Protein AF-A0A223HCK5-F1 (afdb_monomer_lite)

Structure (mmCIF, N/CA/C/O backbone):
data_AF-A0A223HCK5-F1
#
_entry.id   AF-A0A223HCK5-F1
#
loop_
_atom_site.group_PDB
_atom_site.id
_atom_site.type_symbol
_atom_site.label_atom_id
_atom_site.label_alt_id
_atom_site.label_comp_id
_atom_site.label_asym_id
_atom_site.label_entity_id
_atom_site.label_seq_id
_atom_site.pdbx_PDB_ins_code
_atom_site.Cartn_x
_atom_site.Cartn_y
_atom_site.Cartn_z
_atom_site.occupancy
_atom_site.B_iso_or_equiv
_atom_site.auth_seq_id
_atom_site.auth_comp_id
_atom_site.auth_asym_id
_atom_site.auth_atom_id
_atom_site.pdbx_PDB_model_num
ATOM 1 N N . MET A 1 1 ? -8.482 -4.041 61.193 1.00 43.25 1 MET A N 1
ATOM 2 C CA . MET A 1 1 ? -8.713 -4.843 59.970 1.00 43.25 1 MET A CA 1
ATOM 3 C C . MET A 1 1 ? -9.793 -4.177 59.094 1.00 43.25 1 MET A C 1
ATOM 5 O O . MET A 1 1 ? -10.849 -4.738 58.926 1.00 43.25 1 MET A O 1
ATOM 9 N N . PHE A 1 2 ? -9.598 -2.956 58.570 1.00 38.91 2 PHE A N 1
ATOM 10 C CA . PHE A 1 2 ? -10.594 -2.290 57.687 1.00 38.91 2 PHE A CA 1
ATOM 11 C C . PHE A 1 2 ? -9.933 -1.208 56.811 1.00 38.91 2 PHE A C 1
ATOM 13 O O . PHE A 1 2 ? -10.370 -0.066 56.746 1.00 38.91 2 PHE A O 1
ATOM 20 N N . ARG A 1 3 ? -8.793 -1.529 56.185 1.00 45.56 3 ARG A N 1
ATOM 21 C CA . ARG A 1 3 ? -7.992 -0.539 55.431 1.00 45.56 3 ARG A CA 1
ATOM 22 C C . ARG A 1 3 ? -7.698 -0.934 53.981 1.00 45.56 3 ARG A C 1
ATOM 24 O O . ARG A 1 3 ? -6.902 -0.275 53.324 1.00 45.56 3 ARG A O 1
ATOM 31 N N . PHE A 1 4 ? -8.357 -1.988 53.489 1.00 46.00 4 PHE A N 1
ATOM 32 C CA . PHE A 1 4 ? -8.118 -2.560 52.158 1.00 46.00 4 PHE A CA 1
ATOM 33 C C . PHE A 1 4 ? -9.303 -2.430 51.189 1.00 46.00 4 PHE A C 1
ATOM 35 O O . PHE A 1 4 ? -9.084 -2.378 49.985 1.00 46.00 4 PHE A O 1
ATOM 42 N N . THR A 1 5 ? -10.539 -2.289 51.673 1.00 52.75 5 THR A N 1
ATOM 43 C CA . THR A 1 5 ? -11.741 -2.233 50.818 1.00 52.75 5 THR A CA 1
ATOM 44 C C . THR A 1 5 ? -11.886 -0.915 50.045 1.00 52.75 5 THR A C 1
ATOM 46 O O . THR A 1 5 ? -12.276 -0.932 48.883 1.00 52.75 5 THR A O 1
ATOM 49 N N . CYS A 1 6 ? -11.499 0.224 50.634 1.00 55.03 6 CYS A N 1
ATOM 50 C CA . CYS A 1 6 ? -11.640 1.547 50.001 1.00 55.03 6 CYS A CA 1
ATOM 51 C C . CYS A 1 6 ? -10.656 1.774 48.832 1.00 55.03 6 CYS A C 1
ATOM 53 O O . CYS A 1 6 ? -11.017 2.349 47.809 1.00 55.03 6 CYS A O 1
ATOM 55 N N . LYS A 1 7 ? -9.424 1.249 48.938 1.00 57.59 7 LYS A N 1
ATOM 56 C CA . LYS A 1 7 ? -8.410 1.337 47.869 1.00 57.59 7 LYS A CA 1
ATOM 57 C C . LYS A 1 7 ? -8.812 0.557 46.619 1.00 57.59 7 LYS A C 1
ATOM 59 O O . LYS A 1 7 ? -8.595 1.033 45.515 1.00 57.59 7 LYS A O 1
ATOM 64 N N . ILE A 1 8 ? -9.397 -0.626 46.806 1.00 64.44 8 ILE A N 1
ATOM 65 C CA . ILE A 1 8 ? -9.822 -1.491 45.703 1.00 64.44 8 ILE A CA 1
ATOM 66 C C . ILE A 1 8 ? -10.963 -0.820 44.929 1.00 64.44 8 ILE A C 1
ATOM 68 O O . ILE A 1 8 ? -10.876 -0.701 43.714 1.00 64.44 8 ILE A O 1
ATOM 72 N N . LEU A 1 9 ? -11.973 -0.291 45.627 1.00 65.62 9 LEU A N 1
ATOM 73 C CA . LEU A 1 9 ? -13.097 0.419 45.004 1.00 65.62 9 LEU A CA 1
ATOM 74 C C . LEU A 1 9 ? -12.658 1.666 44.218 1.00 65.62 9 LEU A C 1
ATOM 76 O O . LEU A 1 9 ? -13.144 1.884 43.112 1.00 65.62 9 LEU A O 1
ATOM 80 N N . PHE A 1 10 ? -11.701 2.441 44.739 1.00 71.12 10 PHE A N 1
ATOM 81 C CA . PHE A 1 10 ? -11.151 3.606 44.036 1.00 71.12 10 PHE A CA 1
ATOM 82 C C . PHE A 1 10 ? -10.394 3.215 42.758 1.00 71.12 10 PHE A C 1
ATOM 84 O O . PHE A 1 10 ? -10.569 3.844 41.717 1.00 71.12 10 PHE A O 1
ATOM 91 N N . SER A 1 11 ? -9.601 2.140 42.813 1.00 68.69 11 SER A N 1
ATOM 92 C CA . SER A 1 11 ? -8.880 1.632 41.643 1.00 68.69 11 SER A CA 1
ATOM 93 C C . SER A 1 11 ? -9.815 1.093 40.560 1.00 68.69 11 SER A C 1
ATOM 95 O O . SER A 1 11 ? -9.562 1.342 39.387 1.00 68.69 11 SER A O 1
ATOM 97 N N . ILE A 1 12 ? -10.894 0.392 40.934 1.00 70.69 12 ILE A N 1
ATOM 98 C CA . ILE A 1 12 ? -11.888 -0.130 39.977 1.00 70.69 12 ILE A CA 1
ATOM 99 C C . ILE A 1 12 ? -12.657 1.021 39.306 1.00 70.69 12 ILE A C 1
ATOM 101 O O . ILE A 1 12 ? -12.966 0.960 38.120 1.00 70.69 12 ILE A O 1
ATOM 105 N N . PHE A 1 13 ? -12.948 2.089 40.053 1.00 70.12 13 PHE A N 1
ATOM 106 C CA . PHE A 1 13 ? -13.595 3.283 39.509 1.00 70.12 13 PHE A CA 1
ATOM 107 C C . PHE A 1 13 ? -12.676 4.023 38.526 1.00 70.12 13 PHE A C 1
ATOM 109 O O . PHE A 1 13 ? -13.110 4.413 37.445 1.00 70.12 13 PHE A O 1
ATOM 116 N N . LEU A 1 14 ? -11.387 4.153 38.858 1.00 65.81 14 LEU A N 1
ATOM 117 C CA . LEU A 1 14 ? -10.400 4.792 37.989 1.00 65.81 14 LEU A CA 1
ATOM 118 C C . LEU A 1 14 ? -10.166 3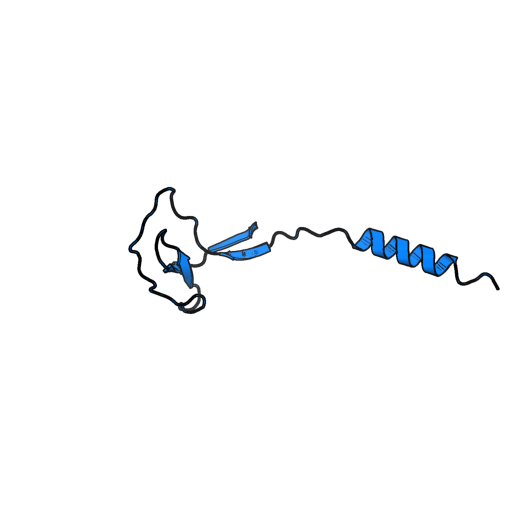.996 36.696 1.00 65.81 14 LEU A C 1
ATOM 120 O O . LEU A 1 14 ? -10.072 4.595 35.629 1.00 65.81 14 LEU A O 1
ATOM 124 N N . THR A 1 15 ? -10.126 2.660 36.757 1.00 68.38 15 THR A N 1
ATOM 125 C CA . THR A 1 15 ? -10.035 1.836 35.542 1.00 68.38 15 THR A CA 1
ATOM 126 C C . THR A 1 15 ? -11.289 1.955 34.681 1.00 68.38 15 THR A C 1
ATOM 128 O O . THR A 1 15 ? -11.160 2.085 33.469 1.00 68.38 15 THR A O 1
ATOM 131 N N . PHE A 1 16 ? -12.492 1.996 35.265 1.00 65.00 16 PHE A N 1
ATOM 132 C CA . PHE A 1 16 ? -13.733 2.229 34.511 1.00 65.00 16 PHE A CA 1
ATOM 133 C C . PHE A 1 16 ? -13.730 3.561 33.744 1.00 65.00 16 PHE A C 1
ATOM 135 O O . PHE A 1 16 ? -14.164 3.594 32.597 1.00 65.00 16 PHE A O 1
ATOM 142 N N . LEU A 1 17 ? -13.204 4.637 34.340 1.00 64.81 17 LEU A N 1
ATOM 143 C CA . LEU A 1 17 ? -13.121 5.951 33.688 1.00 64.81 17 LEU A CA 1
ATOM 144 C C . LEU A 1 17 ? -12.026 6.041 32.610 1.00 64.81 17 LEU A C 1
ATOM 146 O O . LEU A 1 17 ? -12.146 6.856 31.703 1.00 64.81 17 LEU A O 1
ATOM 150 N N . VAL A 1 18 ? -10.968 5.226 32.692 1.00 64.88 18 VAL A N 1
ATOM 151 C CA . VAL A 1 18 ? -9.865 5.208 31.704 1.00 64.88 18 VAL A CA 1
ATOM 152 C C . VAL A 1 18 ? -10.187 4.336 30.483 1.00 64.88 18 VAL A C 1
ATOM 154 O O . VAL A 1 18 ? -9.574 4.507 29.434 1.00 64.88 18 VAL A O 1
ATOM 157 N N . ASN A 1 19 ? -11.185 3.451 30.568 1.00 61.06 19 ASN A N 1
ATOM 158 C CA . ASN A 1 19 ? -11.645 2.638 29.434 1.00 61.06 19 ASN A CA 1
ATOM 159 C C . ASN A 1 19 ? -12.507 3.417 28.423 1.00 61.06 19 ASN A C 1
ATOM 161 O O . ASN A 1 19 ? -13.205 2.800 27.622 1.00 61.06 19 ASN A O 1
ATOM 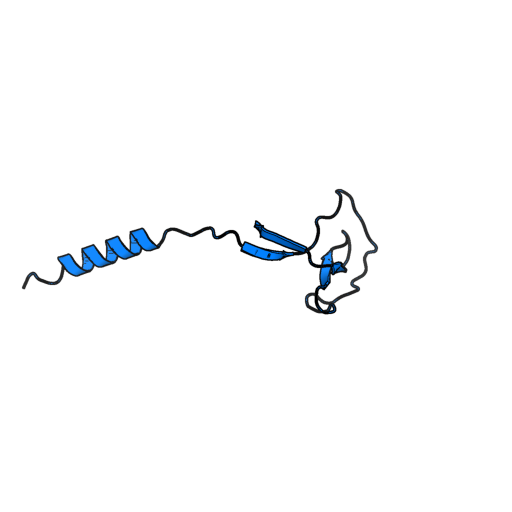165 N N . THR A 1 20 ? -12.476 4.756 28.426 1.00 59.47 20 THR A N 1
ATOM 166 C CA . THR A 1 20 ? -12.994 5.524 27.293 1.00 59.47 20 THR A CA 1
ATOM 167 C C . THR A 1 20 ? -12.183 5.136 26.065 1.00 59.47 20 THR A C 1
ATOM 169 O O . THR A 1 20 ? -11.025 5.527 25.922 1.00 59.47 20 THR A O 1
ATOM 172 N N . GLU A 1 21 ? -12.785 4.325 25.207 1.00 62.53 21 GLU A N 1
ATOM 173 C CA . GLU A 1 21 ? -12.327 4.027 23.863 1.00 62.53 21 GLU A CA 1
ATOM 174 C C . GLU A 1 21 ? -12.151 5.346 23.109 1.00 62.53 21 GLU A C 1
ATOM 176 O O . GLU A 1 21 ? -13.085 5.935 22.566 1.00 62.53 21 GLU A O 1
ATOM 181 N N . VAL A 1 22 ? -10.921 5.863 23.143 1.00 61.41 22 VAL A N 1
ATOM 182 C CA . VAL A 1 22 ? -10.497 6.948 22.273 1.00 61.41 22 VAL A CA 1
ATOM 183 C C . VAL A 1 22 ? -10.582 6.357 20.874 1.00 61.41 22 VAL A C 1
ATOM 185 O O . VAL A 1 22 ? -9.668 5.664 20.430 1.00 61.41 22 VAL A O 1
ATOM 188 N N . SER A 1 23 ? -11.702 6.587 20.189 1.00 61.78 23 SER A N 1
ATOM 189 C CA . SER A 1 23 ? -11.782 6.457 18.736 1.00 61.78 23 SER A CA 1
ATOM 190 C C . SER A 1 23 ? -10.899 7.558 18.161 1.00 61.78 23 SER A C 1
ATOM 192 O O . SER A 1 23 ? -11.359 8.621 17.754 1.00 61.78 23 SER A O 1
ATOM 194 N N . GLY A 1 24 ? -9.588 7.357 18.285 1.00 60.22 24 GLY A N 1
ATOM 195 C CA . GLY A 1 24 ? -8.590 8.203 17.677 1.00 60.22 24 GLY A CA 1
ATOM 196 C C . GLY A 1 24 ? -8.765 8.060 16.182 1.00 60.22 24 GLY A C 1
ATOM 197 O O . GLY A 1 24 ? -8.732 6.944 15.672 1.00 60.22 24 GLY A O 1
ATOM 198 N N . SER A 1 25 ? -8.963 9.184 15.503 1.00 68.06 25 SER A N 1
ATOM 199 C CA . SER A 1 25 ? -8.929 9.241 14.050 1.00 68.06 25 SER A CA 1
ATOM 200 C C . SER A 1 25 ? -7.634 8.585 13.577 1.00 68.06 25 SER A C 1
ATOM 202 O O . SER A 1 25 ? -6.538 9.072 13.887 1.00 68.06 25 SER A O 1
ATOM 204 N N . GLN A 1 26 ? -7.737 7.442 12.909 1.00 74.50 26 GLN A N 1
ATOM 205 C CA . GLN A 1 26 ? -6.567 6.688 12.481 1.00 74.50 26 GLN A CA 1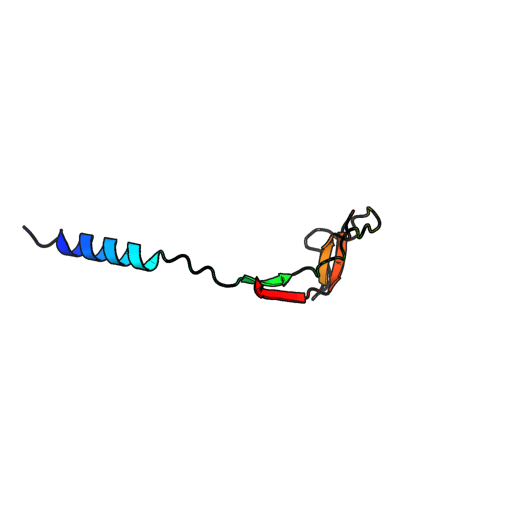
ATOM 206 C C . GLN A 1 26 ? -6.069 7.340 11.187 1.00 74.50 26 GLN A C 1
ATOM 208 O O . GLN A 1 26 ? -6.605 7.135 10.103 1.00 74.50 26 GLN A O 1
ATOM 213 N N . CYS A 1 27 ? -5.053 8.192 11.312 1.00 85.50 27 CYS A N 1
ATOM 214 C CA . CYS A 1 27 ? -4.401 8.816 10.167 1.00 85.50 27 CYS A CA 1
ATOM 215 C C . CYS A 1 27 ? -3.249 7.943 9.662 1.00 85.50 27 CYS A C 1
ATOM 217 O O . CYS A 1 27 ? -2.388 7.525 10.439 1.00 85.50 27 CYS A O 1
ATOM 219 N N . GLY A 1 28 ? -3.204 7.706 8.355 1.00 87.81 28 GLY A N 1
ATOM 220 C CA . GLY A 1 28 ? -2.130 6.957 7.713 1.00 87.81 28 GLY A CA 1
ATOM 221 C C . GLY A 1 28 ? -2.175 7.058 6.193 1.00 87.81 28 GLY A C 1
ATOM 222 O O . GLY A 1 28 ? -3.087 7.649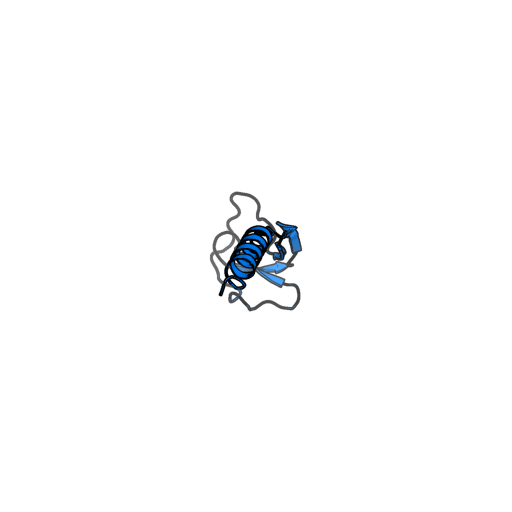 5.612 1.00 87.81 28 GLY A O 1
ATOM 223 N N . TRP A 1 29 ? -1.174 6.471 5.540 1.00 89.12 29 TRP A N 1
ATOM 224 C CA . TRP A 1 29 ? -1.169 6.320 4.089 1.00 89.12 29 TRP A CA 1
ATOM 225 C C . TRP A 1 29 ? -2.216 5.286 3.675 1.00 89.12 29 TRP A C 1
ATOM 227 O O . TRP A 1 29 ? -2.139 4.125 4.077 1.00 89.12 29 TRP A O 1
ATOM 237 N N . GLY A 1 30 ? -3.186 5.719 2.875 1.00 90.44 30 GLY A N 1
ATOM 238 C CA . GLY A 1 30 ? -4.280 4.899 2.371 1.00 90.44 30 GLY A CA 1
ATOM 239 C C . GLY A 1 30 ? -4.362 4.909 0.847 1.00 90.44 30 GLY A C 1
ATOM 240 O O . GLY A 1 30 ? -3.767 5.750 0.164 1.00 90.44 30 GLY A O 1
ATOM 241 N N . CYS A 1 31 ? -5.115 3.951 0.308 1.00 91.06 31 CYS A N 1
ATOM 242 C CA . CYS A 1 31 ? -5.416 3.895 -1.116 1.00 91.06 31 CYS A CA 1
ATOM 243 C C . CYS A 1 31 ? -6.402 5.004 -1.512 1.00 91.06 31 CYS A C 1
ATOM 245 O O . CYS A 1 31 ? -7.372 5.246 -0.788 1.00 91.06 31 CYS A O 1
ATOM 247 N N . PRO A 1 32 ? -6.213 5.653 -2.674 1.00 90.44 32 PRO A N 1
ATOM 248 C CA . PRO A 1 32 ? -7.195 6.594 -3.187 1.00 90.44 32 PRO A CA 1
ATOM 249 C C . PRO A 1 32 ? -8.517 5.879 -3.487 1.00 90.44 32 PRO A C 1
ATOM 251 O O . PRO A 1 32 ? -8.538 4.733 -3.939 1.00 90.44 32 PRO A O 1
ATOM 254 N N . THR A 1 33 ? -9.630 6.573 -3.256 1.00 89.69 33 THR A N 1
ATOM 255 C CA . THR A 1 33 ? -10.958 6.058 -3.604 1.00 89.69 33 THR A CA 1
ATOM 256 C C . THR A 1 33 ? -11.085 5.945 -5.119 1.00 89.69 33 THR A C 1
ATOM 258 O O . THR A 1 33 ? -10.801 6.898 -5.847 1.00 89.69 33 THR A O 1
ATOM 261 N N . LEU A 1 34 ? -11.522 4.782 -5.599 1.00 88.25 34 LEU A N 1
ATOM 262 C CA . LEU A 1 34 ? -11.828 4.597 -7.013 1.00 88.25 34 LEU A CA 1
ATOM 263 C C . LEU A 1 34 ? -13.237 5.115 -7.321 1.00 88.25 34 LEU A C 1
ATOM 265 O O . LEU A 1 34 ? -14.135 4.970 -6.488 1.00 88.25 34 LEU A O 1
ATOM 269 N N . PRO A 1 35 ? -13.463 5.672 -8.523 1.00 88.56 35 PRO A N 1
ATOM 270 C CA . PRO A 1 35 ? -14.808 5.950 -9.001 1.00 88.56 35 PRO A CA 1
ATOM 271 C C . PRO A 1 35 ? -15.685 4.691 -8.923 1.00 88.56 35 PRO A C 1
ATOM 273 O O . PRO A 1 35 ? -15.186 3.583 -9.171 1.00 88.56 35 PRO A O 1
ATOM 276 N N . PRO A 1 36 ? -16.989 4.829 -8.633 1.00 87.88 36 PRO A N 1
ATOM 277 C CA . PRO A 1 36 ? -17.903 3.695 -8.670 1.00 87.88 36 PRO A CA 1
ATOM 278 C C . PRO A 1 36 ? -17.880 3.038 -10.055 1.00 87.88 36 PRO A C 1
ATOM 280 O O . PRO A 1 36 ? -17.785 3.722 -11.073 1.00 87.88 36 PRO A O 1
ATOM 283 N N . ASN A 1 37 ? -17.975 1.707 -10.089 1.00 87.31 37 ASN A N 1
ATOM 284 C CA . ASN A 1 37 ? -17.912 0.887 -11.308 1.00 87.31 37 ASN A CA 1
ATOM 285 C C . ASN A 1 37 ? -16.571 0.933 -12.063 1.00 87.31 37 ASN A C 1
ATOM 287 O O . ASN A 1 37 ? -16.515 0.578 -13.240 1.00 87.31 37 ASN A O 1
ATOM 291 N N . THR A 1 38 ? -15.480 1.340 -11.409 1.00 87.38 38 THR A N 1
ATOM 292 C CA . THR A 1 38 ? -14.144 1.179 -11.995 1.00 87.38 38 THR A CA 1
ATOM 293 C C . THR A 1 38 ? -13.783 -0.303 -12.035 1.00 87.38 38 THR A C 1
ATOM 295 O O . THR A 1 38 ? -13.708 -0.944 -10.990 1.00 87.38 38 THR A O 1
ATOM 298 N N . VAL A 1 39 ? -13.525 -0.832 -13.231 1.00 89.81 39 VAL A N 1
ATOM 299 C CA . VAL A 1 39 ? -13.001 -2.187 -13.435 1.00 89.81 39 VAL A CA 1
ATOM 300 C C . VAL A 1 39 ? -11.716 -2.076 -14.238 1.00 89.81 39 VAL A C 1
ATOM 302 O O . VAL A 1 39 ? -11.730 -1.817 -15.442 1.00 89.81 39 VAL A O 1
ATOM 305 N N . GLY A 1 40 ? -10.588 -2.216 -13.551 1.00 87.56 40 GLY A N 1
ATOM 306 C CA . GLY A 1 40 ? -9.292 -2.372 -14.188 1.00 87.56 40 GLY A CA 1
ATOM 307 C C . GLY A 1 40 ? -9.045 -3.809 -14.660 1.00 87.56 40 GLY A C 1
ATOM 308 O O . GLY A 1 40 ? -9.853 -4.706 -14.414 1.00 87.56 40 GLY A O 1
ATOM 309 N N . PRO A 1 41 ? -7.913 -4.054 -15.336 1.00 88.88 41 PRO A N 1
ATOM 310 C CA . PRO A 1 41 ? -7.519 -5.402 -15.719 1.00 88.88 41 PRO A CA 1
ATOM 311 C C . PRO A 1 41 ? -7.359 -6.298 -14.482 1.00 88.88 41 PRO A C 1
ATOM 313 O O . PRO A 1 41 ? -6.805 -5.877 -13.463 1.00 88.88 41 PRO A O 1
ATOM 316 N N . CYS A 1 42 ? -7.837 -7.538 -14.602 1.00 92.25 42 CYS A N 1
ATOM 317 C CA . CYS A 1 42 ? -7.792 -8.578 -13.575 1.00 92.25 42 CYS A CA 1
ATOM 318 C C . CYS A 1 42 ? -6.395 -9.204 -13.498 1.00 92.25 42 CYS A C 1
ATOM 320 O O . CYS A 1 42 ? -6.180 -10.344 -13.907 1.00 92.25 42 CYS A O 1
ATOM 322 N N . VAL A 1 43 ? -5.426 -8.411 -13.051 1.00 89.31 43 VAL A N 1
ATOM 323 C CA . VAL A 1 43 ? -4.025 -8.812 -12.929 1.00 89.31 43 VAL A CA 1
ATOM 324 C C . VAL A 1 43 ? -3.454 -8.294 -11.614 1.00 89.31 43 VAL A C 1
ATOM 326 O O . VAL A 1 43 ? -3.700 -7.157 -11.219 1.00 89.31 43 VAL A O 1
ATOM 329 N N . GLU A 1 44 ? -2.676 -9.142 -10.950 1.00 90.44 44 GLU A N 1
ATOM 330 C CA . GLU A 1 44 ? -1.932 -8.806 -9.740 1.00 90.44 44 GLU A CA 1
ATOM 331 C C . GLU A 1 44 ? -0.546 -8.287 -10.135 1.00 90.44 44 GLU A C 1
ATOM 333 O O . GLU A 1 44 ? 0.356 -9.068 -10.437 1.00 90.44 44 GLU A O 1
ATOM 338 N N . LEU A 1 45 ? -0.387 -6.961 -10.189 1.00 88.38 45 LEU A N 1
ATOM 339 C CA . LEU A 1 45 ? 0.884 -6.313 -10.553 1.00 88.38 45 LEU A CA 1
ATOM 340 C C . LEU A 1 45 ? 1.767 -5.989 -9.345 1.00 88.38 45 LEU A C 1
ATOM 342 O O . LEU A 1 45 ? 2.892 -5.527 -9.520 1.00 88.38 45 LEU A O 1
ATOM 346 N N . CYS A 1 46 ? 1.273 -6.213 -8.131 1.00 87.94 46 CYS A N 1
ATOM 347 C CA . CYS A 1 46 ? 2.031 -6.040 -6.903 1.00 87.94 46 CYS A CA 1
ATOM 348 C C . CYS A 1 46 ? 1.608 -7.086 -5.863 1.00 87.94 46 CYS A C 1
ATOM 350 O O . CYS A 1 46 ? 0.427 -7.413 -5.771 1.00 87.94 46 CYS A O 1
ATOM 352 N N . PRO A 1 47 ? 2.542 -7.616 -5.054 1.00 77.31 47 PRO A N 1
ATOM 353 C CA . PRO A 1 47 ? 2.186 -8.291 -3.814 1.00 77.31 47 PRO A CA 1
ATOM 354 C C . PRO A 1 47 ? 1.739 -7.243 -2.781 1.00 77.31 47 PRO A C 1
ATOM 356 O O . PRO A 1 47 ? 2.141 -6.084 -2.863 1.00 77.31 47 PRO A O 1
ATOM 359 N N . SER A 1 48 ? 0.958 -7.632 -1.769 1.00 66.44 48 SER A N 1
ATOM 360 C CA . SER A 1 48 ? 0.330 -6.718 -0.789 1.00 66.44 48 SER A CA 1
ATOM 361 C C . SER A 1 48 ? 1.283 -5.738 -0.073 1.00 66.44 48 SER A C 1
ATOM 363 O O . SER A 1 48 ? 0.824 -4.751 0.489 1.00 66.44 48 SER A O 1
ATOM 365 N N . ALA A 1 49 ? 2.598 -5.986 -0.100 1.00 63.41 49 ALA A N 1
ATOM 366 C CA . ALA A 1 49 ? 3.643 -5.131 0.473 1.00 63.41 49 ALA A CA 1
ATOM 367 C C . ALA A 1 49 ? 4.657 -4.584 -0.560 1.00 63.41 49 ALA A C 1
ATOM 369 O O . ALA A 1 49 ? 5.643 -3.963 -0.174 1.00 63.41 49 ALA A O 1
ATOM 370 N N . GLY A 1 50 ? 4.475 -4.850 -1.856 1.00 71.06 50 GLY A N 1
ATOM 371 C CA . GLY A 1 50 ? 5.489 -4.601 -2.882 1.00 71.06 50 GLY A CA 1
ATOM 372 C C . GLY A 1 50 ? 5.132 -3.457 -3.814 1.00 71.06 50 GLY A C 1
ATOM 373 O O . GLY A 1 50 ? 4.653 -3.701 -4.917 1.00 71.06 50 GLY A O 1
ATOM 374 N N . CYS A 1 51 ? 5.416 -2.234 -3.381 1.00 85.25 51 CYS A N 1
ATOM 375 C CA . CYS A 1 51 ? 5.526 -1.057 -4.238 1.00 85.25 51 CYS A CA 1
ATOM 376 C C . CYS A 1 51 ? 6.682 -0.179 -3.727 1.00 85.25 51 CYS A C 1
ATOM 378 O O . CYS A 1 51 ? 7.072 -0.288 -2.564 1.00 85.25 51 CYS A O 1
ATOM 380 N N . ASP A 1 52 ? 7.234 0.679 -4.587 1.00 85.44 52 ASP A N 1
ATOM 381 C CA . ASP A 1 52 ? 8.269 1.642 -4.192 1.00 85.44 52 ASP A CA 1
ATOM 382 C C . ASP A 1 52 ? 7.780 2.611 -3.100 1.00 85.44 52 ASP A C 1
ATOM 384 O O . ASP A 1 52 ? 6.580 2.763 -2.854 1.00 85.44 52 ASP A O 1
ATOM 388 N N . PHE A 1 53 ? 8.716 3.304 -2.446 1.00 84.12 53 PHE A N 1
ATOM 389 C CA . PHE A 1 53 ? 8.405 4.277 -1.395 1.00 84.12 53 PHE A CA 1
ATOM 390 C C . PHE A 1 53 ? 7.320 5.278 -1.825 1.00 84.12 53 PHE A C 1
ATOM 392 O O . PHE A 1 53 ? 7.420 5.923 -2.866 1.00 84.12 53 PHE A O 1
ATOM 399 N N . GLY A 1 54 ? 6.291 5.429 -0.985 1.00 84.88 54 GLY A N 1
ATOM 400 C CA . GLY A 1 54 ? 5.158 6.330 -1.233 1.00 84.88 54 GLY A CA 1
ATOM 401 C C . GLY A 1 54 ? 4.052 5.743 -2.116 1.00 84.88 54 GLY A C 1
ATOM 402 O O . GLY A 1 54 ? 3.030 6.399 -2.319 1.00 84.88 54 GLY A O 1
ATOM 403 N N . TYR A 1 55 ? 4.214 4.512 -2.605 1.00 90.62 55 TYR A N 1
ATOM 404 C CA . TYR A 1 55 ? 3.181 3.783 -3.330 1.00 90.62 55 TYR A CA 1
ATOM 405 C C . TYR A 1 55 ? 2.592 2.667 -2.472 1.00 90.62 55 TYR A C 1
ATOM 407 O O . TYR A 1 55 ? 3.267 2.042 -1.657 1.00 90.62 55 TYR A O 1
ATOM 415 N N . LEU A 1 56 ? 1.309 2.410 -2.687 1.00 90.38 56 LEU A N 1
ATOM 416 C CA . LEU A 1 56 ? 0.552 1.353 -2.039 1.00 90.38 56 LEU A CA 1
ATOM 417 C C . LEU A 1 56 ? -0.007 0.417 -3.107 1.00 90.38 56 LEU A C 1
ATOM 419 O O . LEU A 1 56 ? -0.414 0.854 -4.188 1.00 90.38 56 LEU A O 1
ATOM 423 N N . CYS A 1 57 ? -0.030 -0.875 -2.793 1.00 92.44 57 CYS A N 1
ATOM 424 C CA . CYS A 1 57 ? -0.657 -1.875 -3.641 1.00 92.44 57 CYS A CA 1
ATOM 425 C C . CYS A 1 57 ? -2.175 -1.792 -3.445 1.00 92.44 57 CYS A C 1
ATOM 427 O O . CYS A 1 57 ? -2.711 -2.259 -2.441 1.00 92.44 57 CYS A O 1
ATOM 429 N N . CYS A 1 58 ? -2.856 -1.132 -4.380 1.00 91.44 58 CYS A N 1
ATOM 430 C CA . CYS A 1 58 ? -4.273 -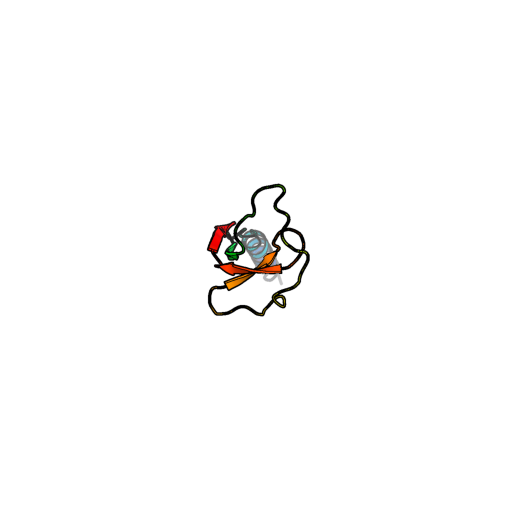0.806 -4.270 1.00 91.44 58 CYS A CA 1
ATOM 431 C C . CYS A 1 58 ? -5.082 -1.573 -5.307 1.00 91.44 58 CYS A C 1
ATOM 433 O O . CYS A 1 58 ? -4.638 -1.755 -6.444 1.00 91.44 58 CYS A O 1
ATOM 435 N N . SER A 1 59 ? -6.297 -1.978 -4.936 1.00 91.88 59 SER A N 1
ATOM 436 C CA . SER A 1 59 ? -7.205 -2.599 -5.894 1.00 91.88 59 SER A CA 1
ATOM 437 C C . SER A 1 59 ? -7.551 -1.613 -7.009 1.00 91.88 59 SER A C 1
ATOM 439 O O . SER A 1 59 ? -7.763 -0.427 -6.764 1.00 91.88 59 SER A O 1
ATOM 441 N N . ASN A 1 60 ? -7.612 -2.093 -8.245 1.00 91.12 60 ASN A N 1
ATOM 442 C CA . ASN A 1 60 ? -8.123 -1.340 -9.389 1.00 91.12 60 ASN A CA 1
ATOM 443 C C . ASN A 1 60 ? -9.571 -1.740 -9.745 1.00 91.12 60 ASN A C 1
ATOM 445 O O . ASN A 1 60 ? -10.035 -1.416 -10.838 1.00 91.12 60 ASN A O 1
ATOM 449 N N . GLY A 1 61 ? -10.257 -2.474 -8.859 1.00 90.94 61 GLY A N 1
ATOM 450 C CA . GLY A 1 61 ? -11.604 -3.009 -9.072 1.00 90.94 61 GLY A CA 1
ATOM 451 C C . GLY A 1 61 ? -11.663 -4.454 -9.586 1.00 90.94 61 GLY A C 1
ATOM 452 O O . GLY A 1 61 ? -12.730 -5.054 -9.513 1.00 90.94 61 GLY A O 1
ATOM 453 N N . CYS A 1 62 ? -10.552 -5.040 -10.057 1.00 91.69 62 CYS A N 1
ATOM 454 C CA . CYS A 1 62 ? -10.474 -6.483 -10.346 1.00 91.69 62 CYS A CA 1
ATOM 455 C C . CYS A 1 62 ? -9.181 -7.141 -9.839 1.00 91.69 62 CYS A C 1
ATOM 457 O O . CYS A 1 62 ? -9.232 -8.226 -9.271 1.00 91.69 62 CYS A O 1
ATOM 459 N N . GLY A 1 63 ? -8.036 -6.485 -10.029 1.00 91.62 63 GLY A N 1
ATOM 460 C CA . GLY A 1 63 ? -6.739 -6.888 -9.480 1.00 91.62 63 GLY A CA 1
ATOM 461 C C . GLY A 1 63 ? -6.096 -5.766 -8.664 1.00 91.62 63 GLY A C 1
ATOM 462 O O . GLY A 1 63 ? -6.788 -4.839 -8.228 1.00 91.62 63 GLY A O 1
ATOM 463 N N . HIS A 1 64 ? -4.774 -5.815 -8.490 1.00 92.75 64 HIS A N 1
ATOM 464 C CA . HIS A 1 64 ? -4.012 -4.816 -7.736 1.00 92.75 64 HIS A CA 1
ATOM 465 C C . HIS A 1 64 ? -2.897 -4.179 -8.552 1.00 92.75 64 HIS A C 1
ATOM 467 O O . HIS A 1 64 ? -2.200 -4.830 -9.334 1.00 92.75 64 HIS A O 1
ATOM 473 N N . VAL A 1 65 ? -2.717 -2.876 -8.343 1.00 91.44 65 VAL A N 1
ATOM 474 C CA . VAL A 1 65 ? -1.685 -2.073 -8.998 1.00 91.44 65 VAL A CA 1
ATOM 475 C C . VAL A 1 65 ? -1.090 -1.072 -8.008 1.00 91.44 65 VAL A C 1
ATOM 477 O O . VAL A 1 65 ? -1.785 -0.579 -7.117 1.00 91.44 65 VAL A O 1
ATOM 480 N N . CYS A 1 66 ? 0.182 -0.717 -8.185 1.00 92.06 66 CYS A N 1
ATOM 481 C CA . CYS A 1 66 ? 0.801 0.334 -7.384 1.00 92.06 66 CYS A CA 1
ATOM 482 C C . CYS A 1 66 ? 0.171 1.695 -7.707 1.00 92.06 66 CYS A C 1
ATOM 484 O O . CYS A 1 66 ? 0.181 2.152 -8.855 1.00 92.06 66 CYS A O 1
ATOM 486 N N . LYS A 1 67 ? -0.386 2.348 -6.687 1.00 90.94 67 LYS A N 1
ATOM 487 C CA . LYS A 1 67 ? -0.925 3.712 -6.746 1.00 90.94 67 LYS A CA 1
ATOM 488 C C . LYS A 1 67 ? -0.226 4.575 -5.712 1.00 90.94 67 LYS A C 1
ATOM 490 O O . LYS A 1 67 ? 0.260 4.061 -4.712 1.00 90.94 67 LYS A O 1
ATOM 495 N N . ILE A 1 68 ? -0.180 5.882 -5.951 1.00 91.19 68 ILE A N 1
ATOM 496 C CA . ILE A 1 68 ? 0.336 6.811 -4.949 1.00 91.19 68 ILE A CA 1
ATOM 497 C C . ILE A 1 68 ? -0.519 6.706 -3.684 1.00 91.19 68 ILE A C 1
ATOM 499 O O . ILE A 1 68 ? -1.752 6.755 -3.755 1.00 91.19 68 ILE A O 1
ATOM 503 N N . GLY A 1 69 ? 0.136 6.509 -2.544 1.00 91.31 69 GLY A N 1
ATOM 504 C CA . GLY A 1 69 ? -0.529 6.582 -1.255 1.00 91.31 69 GLY A CA 1
ATOM 505 C C . GLY A 1 69 ? -0.941 8.022 -0.988 1.00 91.31 69 GLY A C 1
ATOM 506 O O . GLY A 1 69 ? -0.178 8.953 -1.246 1.00 91.31 69 GLY A O 1
ATOM 507 N N . ILE A 1 70 ? -2.145 8.211 -0.463 1.00 92.50 70 ILE A N 1
ATOM 508 C CA . ILE A 1 70 ? -2.610 9.520 -0.005 1.00 92.50 70 ILE A CA 1
ATOM 509 C C . ILE A 1 70 ? -2.743 9.508 1.512 1.00 92.50 70 ILE A C 1
ATOM 511 O O . ILE A 1 70 ? -3.077 8.485 2.107 1.00 92.50 70 ILE A O 1
ATOM 515 N N . TRP A 1 71 ? -2.440 10.635 2.149 1.00 91.88 71 TRP A N 1
ATOM 516 C CA . TRP A 1 71 ? -2.601 10.763 3.591 1.00 91.88 71 TRP A CA 1
ATOM 517 C C . TRP A 1 71 ? -4.085 10.902 3.914 1.00 91.88 71 TRP A C 1
ATOM 519 O O . TRP A 1 71 ? -4.709 11.908 3.572 1.00 91.88 71 TRP A O 1
ATOM 529 N N . THR A 1 72 ? -4.653 9.880 4.544 1.00 85.94 72 THR A N 1
ATOM 530 C CA . THR A 1 72 ? -6.076 9.819 4.884 1.00 85.94 72 THR A CA 1
ATOM 531 C C . THR A 1 72 ? -6.247 9.694 6.384 1.00 85.94 72 THR A C 1
ATOM 533 O O . THR A 1 72 ? -5.524 8.939 7.029 1.00 85.94 72 THR A O 1
ATOM 536 N N . CYS A 1 73 ? -7.223 10.415 6.921 1.00 84.50 73 CYS A N 1
ATOM 537 C CA . CYS A 1 73 ? -7.701 10.277 8.289 1.00 84.50 73 CYS A CA 1
ATOM 538 C C . CYS A 1 73 ? -9.169 9.862 8.218 1.00 84.50 73 CYS A C 1
ATOM 540 O O . CYS A 1 73 ? -9.927 10.470 7.457 1.00 84.50 73 CYS A O 1
ATOM 542 N N . TYR A 1 74 ? -9.541 8.838 8.978 1.00 71.12 74 TYR A N 1
ATOM 543 C CA . TYR A 1 74 ? -10.912 8.351 9.112 1.00 71.12 74 TYR A CA 1
ATOM 544 C C . TYR A 1 74 ? -11.358 8.386 10.569 1.00 71.12 74 TYR A C 1
ATOM 546 O O . TYR A 1 74 ? -10.473 8.290 11.454 1.00 71.12 74 TYR A O 1
#

Foldseek 3Di:
DPDPPVVVVVVVVVVVVVPPPPPPFDKDFDDDDDDPPQDDDQDAPADQPDDPPQWGFDDRNRYTDTDGTDTDTD

pLDDT: mean 78.13, std 14.64, range [38.91, 92.75]

Radius of gyration: 23.48 Å; chains: 1; bounding box: 26×20×76 Å

Secondary structure (DSSP, 8-state):
--SSHHHHHHHHHHHHHHT-------EEEEPPPPPTT----S-B-S-TT-S-TTEEEEE-SSSEEEEE-EEEE-

Organism: Mytilus californianus (NCBI:txid6549)

Sequence (74 aa):
MFRFTCKILFSIFLTFLVNTEVSGSQCGWGCPTLPPNTVGPCVELCPSAGCDFGYLCCSNGCGHVCKIGIW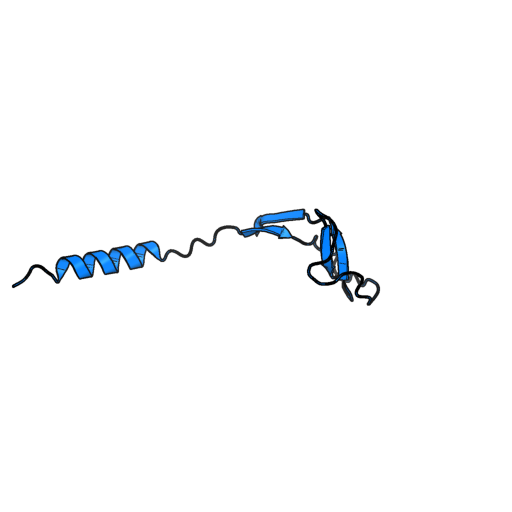TCY